Protein AF-A0A0D6LPE7-F1 (afdb_monomer)

InterPro domains:
  IPR005331 Sulfotransferase [PF03567] (15-113)
  IPR007669 Carbohydrate sulfotransferase Chst-1-like [PTHR22900] (16-117)

Secondary structure (DSSP, 8-state):
--HHHHHHHHHS-THHHHTTHHHHGGG-----PPPSHHHHHHHHHHHHHHHHHTT--HHHHHHHHHHHHH---TT--TTSHHHHHHHHHHHH-HHHHHHHHHHSHHHHHHTTPPPP-PPP-

Sequence (121 aa):
MSSVAQLMMEAHTKWQRYCNFKQHLYNYKILRYKEGKDGVAELSHELDAIYRTAHVPEEIRQEIHKELCFGKTYHTTSGTAEMRKAHGILMNNKTLLTTVIRMYYYDFIVFNFTLPVPVSS

Foldseek 3Di:
DDPVLVVLVVPPDPVCPPPVCVVVVVVDDDQDQDDDLCRLVVSLVVVLVVVVVVVPDPVVSVVVSCVSNVDDDPPDPPPDPVVVVVVLVCLQDPVNLVVVCVSCVVVCVSNVNDRDDRDDD

Radius of gyration: 18.21 Å; Cα contacts (8 Å, |Δi|>4): 56; chains: 1; bounding box: 47×33×38 Å

pLDDT: mean 79.91, std 16.77, range [38.09, 98.0]

Structure (mmCIF, N/CA/C/O backbone):
data_AF-A0A0D6LPE7-F1
#
_entry.id   AF-A0A0D6LPE7-F1
#
loop_
_atom_site.group_PDB
_atom_site.id
_atom_site.type_symbol
_atom_site.label_atom_id
_atom_site.label_alt_id
_atom_site.label_comp_id
_atom_site.label_asym_id
_atom_site.label_entity_id
_atom_site.label_seq_id
_atom_site.pdbx_PDB_ins_code
_atom_site.Cartn_x
_atom_site.Cartn_y
_atom_site.Cartn_z
_atom_site.occupancy
_atom_site.B_iso_or_equiv
_atom_site.auth_seq_id
_atom_site.auth_comp_id
_atom_site.auth_asym_id
_atom_site.auth_atom_id
_atom_site.pdbx_PDB_model_num
ATOM 1 N N . MET A 1 1 ? -21.595 18.330 -8.740 1.00 38.09 1 MET A N 1
ATOM 2 C CA . MET A 1 1 ? -20.687 17.366 -8.075 1.00 38.09 1 MET A CA 1
ATOM 3 C C . MET A 1 1 ? -19.962 18.119 -6.967 1.00 38.09 1 MET A C 1
ATOM 5 O O . MET A 1 1 ? -19.494 19.218 -7.221 1.00 38.09 1 MET A O 1
ATOM 9 N N . SER A 1 2 ? -20.031 17.629 -5.726 1.00 40.94 2 SER A N 1
ATOM 10 C CA . SER A 1 2 ? -19.725 18.405 -4.511 1.00 40.94 2 SER A CA 1
ATOM 11 C C . SER A 1 2 ? -18.240 18.783 -4.398 1.00 40.94 2 SER A C 1
ATOM 13 O O . SER A 1 2 ? -17.370 17.913 -4.447 1.00 40.94 2 SER A O 1
ATOM 15 N N . SER A 1 3 ? -17.982 20.080 -4.207 1.00 55.66 3 SER A N 1
ATOM 16 C CA . SER A 1 3 ? -16.666 20.739 -4.099 1.00 55.66 3 SER A CA 1
ATOM 17 C C . SER A 1 3 ? -15.731 20.120 -3.045 1.00 55.66 3 SER A C 1
ATOM 19 O O . SER A 1 3 ? -14.513 20.200 -3.178 1.00 55.66 3 SER A O 1
ATOM 21 N N . VAL A 1 4 ? -16.275 19.434 -2.038 1.00 47.09 4 VAL A N 1
ATOM 22 C CA . VAL A 1 4 ? -15.491 18.816 -0.956 1.00 47.09 4 VAL A CA 1
ATOM 23 C C . VAL A 1 4 ? -14.710 17.586 -1.434 1.00 47.09 4 VAL A C 1
ATOM 25 O O . VAL A 1 4 ? -13.571 17.392 -1.023 1.00 47.09 4 VAL A O 1
ATOM 28 N N . ALA A 1 5 ? -15.273 16.776 -2.337 1.00 46.06 5 ALA A N 1
ATOM 29 C CA . ALA A 1 5 ? -14.571 15.607 -2.880 1.00 46.06 5 ALA A CA 1
ATOM 30 C C . ALA A 1 5 ? -13.408 16.021 -3.796 1.00 46.06 5 ALA A C 1
ATOM 32 O O . ALA A 1 5 ? -12.360 15.383 -3.803 1.00 46.06 5 ALA A O 1
ATOM 33 N N . GLN A 1 6 ? -13.589 17.125 -4.524 1.00 43.84 6 GLN A N 1
ATOM 34 C CA . GLN A 1 6 ? -12.552 17.741 -5.345 1.00 43.84 6 GLN A CA 1
ATOM 35 C C . GLN A 1 6 ? -11.394 18.255 -4.469 1.00 43.84 6 GLN A C 1
ATOM 37 O O . GLN A 1 6 ? -10.243 17.914 -4.715 1.00 43.84 6 GLN A O 1
ATOM 42 N N . LEU A 1 7 ? -11.706 18.981 -3.389 1.00 44.66 7 LEU A N 1
ATOM 43 C CA . LEU A 1 7 ? -10.713 19.512 -2.448 1.00 44.66 7 LEU A CA 1
ATOM 44 C C . LEU A 1 7 ? -9.963 18.415 -1.675 1.00 44.66 7 LEU A C 1
ATOM 46 O O . LEU A 1 7 ? -8.760 18.536 -1.462 1.00 44.66 7 LEU A O 1
ATOM 50 N N . MET A 1 8 ? -10.638 17.326 -1.290 1.00 48.41 8 MET A N 1
ATOM 51 C CA . MET A 1 8 ? -10.003 16.185 -0.611 1.00 48.41 8 MET A CA 1
ATOM 52 C C . MET A 1 8 ? -9.015 15.451 -1.527 1.00 48.41 8 MET A C 1
ATOM 54 O O . MET A 1 8 ? -7.934 15.075 -1.076 1.00 48.41 8 MET A O 1
ATOM 58 N N . MET A 1 9 ? -9.334 15.316 -2.821 1.00 50.06 9 MET A N 1
ATOM 59 C CA . MET A 1 9 ? -8.383 14.788 -3.805 1.00 50.06 9 MET A CA 1
ATOM 60 C C . MET A 1 9 ? -7.234 15.763 -4.091 1.00 50.06 9 MET A C 1
ATOM 62 O O . MET A 1 9 ? -6.113 15.327 -4.310 1.00 50.06 9 MET A O 1
ATOM 66 N N . GLU A 1 10 ? -7.468 17.075 -4.052 1.00 47.72 10 GLU A N 1
ATOM 67 C CA . GLU A 1 10 ? -6.431 18.080 -4.328 1.00 47.72 10 GLU A CA 1
ATOM 68 C C . GLU A 1 10 ? -5.472 18.335 -3.145 1.00 47.72 10 GLU A C 1
ATOM 70 O O . GLU A 1 10 ? -4.356 18.819 -3.366 1.00 47.72 10 GLU A O 1
ATOM 75 N N . ALA A 1 11 ? -5.877 18.011 -1.909 1.00 47.03 11 ALA A N 1
ATOM 76 C CA . ALA A 1 11 ? -5.091 18.222 -0.687 1.00 47.03 11 ALA A CA 1
ATOM 77 C C . ALA A 1 11 ? -4.188 17.031 -0.304 1.00 47.03 11 ALA A C 1
ATOM 79 O O . ALA A 1 11 ? -3.168 17.218 0.364 1.00 47.03 11 ALA A O 1
ATOM 80 N N . HIS A 1 12 ? -4.509 15.812 -0.746 1.00 52.16 12 HIS A N 1
ATOM 81 C CA . HIS A 1 12 ? -3.692 14.631 -0.481 1.00 52.16 12 HIS A CA 1
ATOM 82 C C . HIS A 1 12 ? -2.664 14.419 -1.598 1.00 52.16 12 HIS A C 1
ATOM 84 O O . HIS A 1 12 ? -2.949 13.859 -2.648 1.00 52.16 12 HIS A O 1
ATOM 90 N N . THR A 1 13 ? -1.420 14.797 -1.299 1.00 48.78 13 THR A N 1
ATOM 91 C CA . THR A 1 13 ? -0.170 14.461 -2.004 1.00 48.78 13 THR A CA 1
ATOM 92 C C . THR A 1 13 ? 0.236 15.326 -3.206 1.00 48.78 13 THR A C 1
ATOM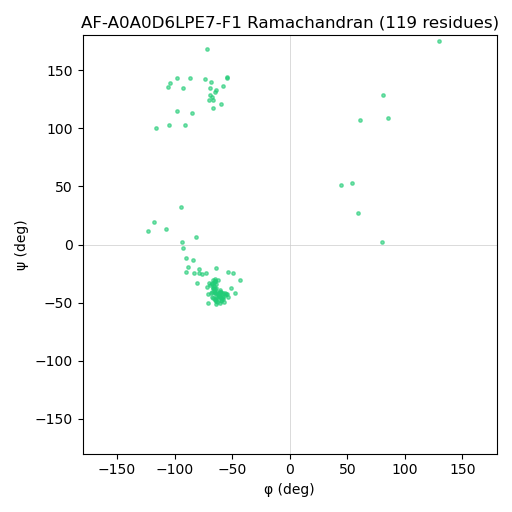 94 O O . THR A 1 13 ? -0.228 15.210 -4.336 1.00 48.78 13 THR A O 1
ATOM 97 N N . LYS A 1 14 ? 1.292 16.110 -2.962 1.00 46.72 14 LYS A N 1
ATOM 98 C CA . LYS A 1 14 ? 2.153 16.796 -3.938 1.00 46.72 14 LYS A CA 1
ATOM 99 C C . LYS A 1 14 ? 2.542 15.912 -5.147 1.00 46.72 14 LYS A C 1
ATOM 101 O O . LYS A 1 14 ? 2.685 16.424 -6.252 1.00 46.72 14 LYS A O 1
ATOM 106 N N . TRP A 1 15 ? 2.641 14.595 -4.956 1.00 48.12 15 TRP A N 1
ATOM 107 C CA . TRP A 1 15 ? 2.985 13.587 -5.968 1.00 48.12 15 TRP A CA 1
ATOM 108 C C . TRP A 1 15 ? 1.963 13.439 -7.103 1.00 48.12 15 TRP A C 1
ATOM 110 O O . TRP A 1 15 ? 2.356 13.154 -8.233 1.00 48.12 15 TRP A O 1
ATOM 120 N N . GLN A 1 16 ? 0.674 13.699 -6.853 1.00 50.59 16 GLN A N 1
ATOM 121 C CA . GLN A 1 16 ? -0.349 13.623 -7.903 1.00 50.59 16 GLN A CA 1
ATOM 122 C C . GLN A 1 16 ? -0.140 14.668 -9.010 1.00 50.59 16 GLN A C 1
ATOM 124 O O . GLN A 1 16 ? -0.461 14.393 -10.168 1.00 50.59 16 GLN A O 1
ATOM 129 N N . ARG A 1 17 ? 0.424 15.842 -8.676 1.00 54.75 17 ARG A N 1
ATOM 130 C CA . ARG A 1 17 ? 0.624 16.957 -9.621 1.00 54.75 17 ARG A CA 1
ATOM 131 C C . ARG A 1 17 ? 1.847 16.798 -10.521 1.00 54.75 17 ARG A C 1
ATOM 133 O O . ARG A 1 17 ? 1.800 17.250 -11.656 1.00 54.75 17 ARG A O 1
ATOM 140 N N . TYR A 1 18 ? 2.931 16.182 -10.045 1.00 58.22 18 TYR A N 1
ATOM 141 C CA . TYR A 1 18 ? 4.175 16.099 -10.827 1.00 58.22 18 TYR A CA 1
ATOM 142 C C . TYR A 1 18 ? 4.144 15.020 -11.912 1.00 58.22 18 TYR A C 1
ATOM 144 O O . TYR A 1 18 ? 4.843 15.153 -12.911 1.00 58.22 18 TYR A O 1
ATOM 152 N N . CYS A 1 19 ? 3.313 13.989 -11.746 1.00 66.25 19 CYS A N 1
ATOM 153 C CA . CYS A 1 19 ? 3.270 12.853 -12.667 1.00 66.25 19 CYS A CA 1
ATOM 154 C C . CYS A 1 19 ? 1.879 12.600 -13.274 1.00 66.25 19 CYS A C 1
ATOM 156 O O . CYS A 1 19 ? 1.660 11.545 -13.866 1.00 66.25 19 CYS A O 1
ATOM 158 N N . ASN A 1 20 ? 0.929 13.537 -13.113 1.00 75.06 20 ASN A N 1
ATOM 159 C CA . ASN A 1 20 ? -0.453 13.422 -13.599 1.00 75.06 20 ASN A CA 1
ATOM 160 C C . ASN A 1 20 ? -1.063 12.035 -13.320 1.00 75.06 20 ASN A C 1
ATOM 162 O O . ASN A 1 20 ? -1.602 11.385 -14.218 1.00 75.06 20 ASN A O 1
ATOM 166 N N . PHE A 1 21 ? -0.981 11.583 -12.062 1.00 77.56 21 PHE A N 1
ATOM 167 C CA . PHE A 1 21 ? -1.344 10.222 -11.638 1.00 77.56 21 PHE A CA 1
ATOM 168 C C . PHE A 1 21 ? -2.700 9.761 -12.192 1.00 77.56 21 PHE A C 1
ATOM 170 O O . PHE A 1 21 ? -2.825 8.653 -12.703 1.00 77.56 21 PHE A O 1
ATOM 177 N N . LYS A 1 22 ? -3.704 10.649 -12.183 1.00 75.81 22 LYS A N 1
ATOM 178 C CA . LYS A 1 22 ? -5.043 10.375 -12.724 1.00 75.81 22 LYS A CA 1
ATOM 179 C C . LYS A 1 22 ? -5.037 10.011 -14.215 1.00 75.81 22 LYS A C 1
ATOM 181 O O . LYS A 1 22 ? -5.792 9.138 -14.624 1.00 75.81 22 LYS A O 1
ATOM 186 N N . GLN A 1 23 ? -4.233 10.695 -15.027 1.00 82.75 23 GLN A N 1
ATOM 187 C CA . GLN A 1 23 ? -4.178 10.484 -16.479 1.00 82.75 23 GLN A CA 1
ATOM 188 C C . GLN A 1 23 ? -3.268 9.316 -16.857 1.00 82.75 23 GLN A C 1
ATOM 190 O O . GLN A 1 23 ? -3.457 8.716 -17.908 1.00 82.75 23 GLN A O 1
ATOM 195 N N . HIS A 1 24 ? -2.305 8.979 -15.998 1.00 85.00 24 HIS A N 1
ATOM 196 C CA . HIS A 1 24 ? -1.283 7.974 -16.277 1.00 85.00 24 HIS A CA 1
ATOM 197 C C . HIS A 1 24 ? -1.325 6.780 -15.329 1.00 85.00 24 HIS A C 1
ATOM 199 O O . HIS A 1 24 ? -0.341 6.056 -15.249 1.00 85.00 24 HIS A O 1
ATOM 205 N N . LEU A 1 25 ? -2.446 6.535 -14.641 1.00 83.75 25 LEU A N 1
ATOM 206 C CA . LEU A 1 25 ? -2.592 5.433 -13.682 1.00 83.75 25 LEU A CA 1
ATOM 207 C C . LEU A 1 25 ? -2.157 4.081 -14.274 1.00 83.75 25 LEU A C 1
ATOM 209 O O . LEU A 1 25 ? -1.512 3.291 -13.596 1.00 83.75 25 LEU A O 1
ATOM 213 N N . TYR A 1 26 ? -2.439 3.849 -15.559 1.00 85.69 26 TYR A N 1
ATOM 214 C CA . TYR A 1 26 ? -2.061 2.633 -16.287 1.00 85.69 26 TYR A CA 1
ATOM 215 C C . TYR A 1 26 ? -0.540 2.421 -16.424 1.00 85.69 26 TYR A C 1
ATOM 217 O O . TYR A 1 26 ? -0.103 1.296 -16.652 1.00 85.69 26 TYR A O 1
ATOM 225 N N . ASN A 1 27 ? 0.267 3.475 -16.268 1.00 86.19 27 ASN A N 1
ATOM 226 C CA . ASN A 1 27 ? 1.730 3.398 -16.278 1.00 86.19 27 ASN A CA 1
ATOM 227 C C . ASN A 1 27 ? 2.312 3.007 -14.913 1.00 86.19 27 ASN A C 1
ATOM 229 O O . ASN A 1 27 ? 3.495 2.686 -14.822 1.00 86.19 27 ASN A O 1
ATOM 233 N N . TYR A 1 28 ? 1.511 3.045 -13.846 1.00 85.56 28 TYR A N 1
ATOM 234 C CA . TYR A 1 28 ? 1.977 2.729 -12.502 1.00 85.56 28 TYR A CA 1
ATOM 235 C C . TYR A 1 28 ? 1.904 1.232 -12.218 1.00 85.56 28 TYR A C 1
ATOM 237 O O . TYR A 1 28 ? 0.951 0.539 -12.576 1.00 85.56 28 TYR A O 1
ATOM 245 N N . LYS A 1 29 ? 2.904 0.744 -11.483 1.00 86.25 29 LYS A N 1
ATOM 246 C CA . LYS A 1 29 ? 2.840 -0.540 -10.784 1.00 86.25 29 LYS A CA 1
ATOM 247 C C . LYS A 1 29 ? 2.465 -0.270 -9.331 1.00 86.25 29 LYS A C 1
ATOM 249 O O . LYS A 1 29 ? 3.212 0.384 -8.610 1.00 86.25 29 LYS A O 1
ATOM 254 N N . ILE A 1 30 ? 1.287 -0.736 -8.926 1.00 85.81 30 ILE A N 1
ATOM 255 C CA . ILE A 1 30 ? 0.811 -0.628 -7.544 1.00 85.81 30 ILE A CA 1
ATOM 256 C C . ILE A 1 30 ? 1.375 -1.816 -6.767 1.00 85.81 30 ILE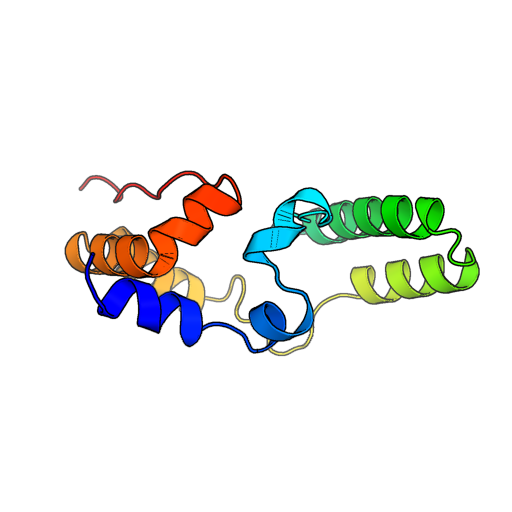 A C 1
ATOM 258 O O . ILE A 1 30 ? 1.003 -2.957 -7.034 1.00 85.81 30 ILE A O 1
ATOM 262 N N . LEU A 1 31 ? 2.258 -1.535 -5.814 1.00 85.50 31 LEU A N 1
ATOM 263 C CA . LEU A 1 31 ? 2.834 -2.524 -4.906 1.00 85.50 31 LEU A CA 1
ATOM 264 C C . LEU A 1 31 ? 1.999 -2.602 -3.631 1.00 85.50 31 LEU A C 1
ATOM 266 O O . LEU A 1 31 ? 1.625 -1.573 -3.063 1.00 85.50 31 LEU A O 1
ATOM 270 N N . ARG A 1 32 ? 1.699 -3.820 -3.175 1.00 81.00 32 ARG A N 1
ATOM 271 C CA . ARG A 1 32 ? 0.877 -4.046 -1.981 1.00 81.00 32 ARG A CA 1
ATOM 272 C C . ARG A 1 32 ? 1.762 -4.476 -0.826 1.00 81.00 32 ARG A C 1
ATOM 274 O O . ARG A 1 32 ? 2.155 -5.632 -0.730 1.00 81.00 32 ARG A O 1
ATOM 281 N N . TYR A 1 33 ? 2.028 -3.546 0.082 1.00 79.69 33 TYR A N 1
ATOM 282 C CA . TYR A 1 33 ? 2.689 -3.887 1.333 1.00 79.69 33 TYR A CA 1
ATOM 283 C C . TYR A 1 33 ? 1.751 -4.711 2.220 1.00 79.69 33 TYR A C 1
ATOM 285 O O . TYR A 1 33 ? 0.616 -4.305 2.480 1.00 79.69 33 TYR A O 1
ATOM 293 N N . LYS A 1 34 ? 2.234 -5.858 2.700 1.00 77.12 34 LYS A N 1
ATOM 294 C CA . LYS A 1 34 ? 1.555 -6.658 3.721 1.00 77.12 34 LYS A CA 1
ATOM 295 C C . LYS A 1 34 ? 2.246 -6.458 5.063 1.00 77.12 34 LYS A C 1
ATOM 297 O O . LYS A 1 34 ? 3.470 -6.435 5.145 1.00 77.12 34 LYS A O 1
ATOM 302 N N . GLU A 1 35 ? 1.462 -6.341 6.128 1.00 69.69 35 GLU A N 1
ATOM 303 C CA . GLU A 1 35 ? 2.016 -6.391 7.479 1.00 69.69 35 GLU A CA 1
ATOM 304 C C . GLU A 1 35 ? 2.418 -7.829 7.836 1.00 69.69 35 GLU A C 1
ATOM 306 O O . GLU A 1 35 ? 1.719 -8.782 7.496 1.00 69.69 35 GLU A O 1
ATOM 311 N N . GLY A 1 36 ? 3.530 -7.989 8.555 1.00 66.94 36 GLY A N 1
ATOM 312 C CA . GLY A 1 36 ? 4.006 -9.291 9.028 1.00 66.94 36 GLY A CA 1
ATOM 313 C C . GLY A 1 36 ? 5.475 -9.537 8.700 1.00 66.94 36 GLY A C 1
ATOM 314 O O . GLY A 1 36 ? 6.121 -8.722 8.045 1.00 66.94 36 GLY A O 1
ATOM 315 N N . LYS A 1 37 ? 6.010 -10.663 9.188 1.00 64.44 37 LYS A N 1
ATOM 316 C CA . LYS A 1 37 ? 7.413 -11.049 8.956 1.00 64.44 37 LYS A CA 1
ATOM 317 C C . LYS A 1 37 ? 7.701 -11.300 7.473 1.00 64.44 37 LYS A C 1
ATOM 319 O O . LYS A 1 37 ? 8.770 -10.936 7.000 1.00 64.44 37 LYS A O 1
ATOM 324 N N . ASP A 1 38 ? 6.717 -11.826 6.750 1.00 72.50 38 ASP A N 1
ATOM 325 C CA . ASP A 1 38 ? 6.877 -12.217 5.347 1.00 72.50 38 ASP A CA 1
ATOM 326 C C . ASP A 1 38 ? 6.585 -11.065 4.372 1.00 72.50 38 ASP A C 1
ATOM 328 O O . ASP A 1 38 ? 7.058 -11.071 3.240 1.00 72.50 38 ASP A O 1
ATOM 332 N N . GLY A 1 39 ? 5.867 -10.024 4.811 1.00 79.38 39 GLY A N 1
ATOM 333 C CA . GLY A 1 39 ? 5.441 -8.927 3.936 1.00 79.38 39 GLY A CA 1
ATOM 334 C C . GLY A 1 39 ? 6.586 -8.062 3.401 1.00 79.38 39 GLY A C 1
ATOM 335 O O . GLY A 1 39 ? 6.511 -7.562 2.281 1.00 79.38 39 GLY A O 1
ATOM 336 N N . VAL A 1 40 ? 7.674 -7.927 4.166 1.00 82.00 40 VAL A N 1
ATOM 337 C CA . VAL A 1 40 ? 8.893 -7.232 3.720 1.00 82.00 40 VAL A CA 1
ATOM 338 C C . VAL A 1 40 ? 9.633 -8.048 2.660 1.00 82.00 40 VAL A C 1
ATOM 340 O O . VAL A 1 40 ? 10.067 -7.488 1.655 1.00 82.00 40 VAL A O 1
ATOM 343 N N . ALA A 1 41 ? 9.740 -9.365 2.856 1.00 82.31 41 ALA A N 1
ATOM 344 C CA . ALA A 1 41 ? 10.382 -10.255 1.895 1.00 82.31 41 ALA A CA 1
ATOM 345 C C . ALA A 1 41 ? 9.595 -10.298 0.576 1.00 82.31 41 ALA A C 1
ATOM 347 O O . ALA A 1 41 ? 10.177 -10.108 -0.491 1.00 82.31 41 ALA A O 1
ATOM 348 N N . GLU A 1 42 ? 8.268 -10.454 0.647 1.00 86.38 42 GLU A N 1
ATOM 349 C CA . GLU A 1 42 ? 7.386 -10.403 -0.525 1.00 86.38 42 GLU A CA 1
ATOM 350 C C . GLU A 1 42 ? 7.529 -9.075 -1.286 1.00 86.38 42 GLU A C 1
ATOM 352 O O . GLU A 1 42 ? 7.770 -9.087 -2.495 1.00 86.38 42 GLU A O 1
ATOM 357 N N . LEU A 1 43 ? 7.469 -7.933 -0.586 1.00 87.69 43 LEU A N 1
ATOM 358 C CA . LEU A 1 43 ? 7.664 -6.616 -1.202 1.00 87.69 43 LEU A CA 1
ATOM 359 C C . LEU A 1 43 ? 9.038 -6.506 -1.870 1.00 87.69 43 LEU A C 1
ATOM 361 O O . LEU A 1 43 ? 9.154 -5.973 -2.975 1.00 87.69 43 LEU A O 1
ATOM 365 N N . SER A 1 44 ? 10.084 -6.999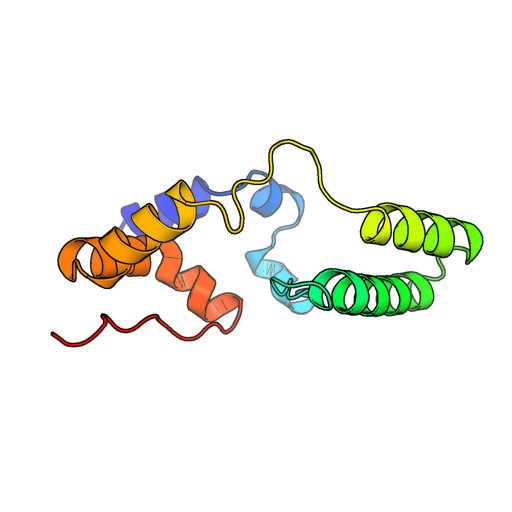 -1.210 1.00 88.75 44 SER A N 1
ATOM 366 C CA . SER A 1 44 ? 11.427 -6.941 -1.766 1.00 88.75 44 SER A CA 1
ATOM 367 C C . SER A 1 44 ? 11.562 -7.769 -3.043 1.00 88.75 44 SER A C 1
ATOM 369 O O . SER A 1 44 ? 12.257 -7.329 -3.958 1.00 88.75 44 SER A O 1
ATOM 371 N N . HIS A 1 45 ? 10.911 -8.930 -3.128 1.00 89.50 45 HIS A N 1
ATOM 372 C CA . HIS A 1 45 ? 10.903 -9.745 -4.342 1.00 89.50 45 HIS A CA 1
ATOM 373 C C . HIS A 1 45 ? 10.139 -9.069 -5.487 1.00 89.50 45 HIS A C 1
ATOM 375 O O . HIS A 1 45 ? 10.604 -9.089 -6.628 1.00 89.50 45 HIS A O 1
ATOM 381 N N . GLU A 1 46 ? 8.997 -8.433 -5.201 1.00 91.44 46 GLU A N 1
ATOM 382 C CA . GLU A 1 46 ? 8.260 -7.662 -6.211 1.00 91.44 46 GLU A CA 1
ATOM 383 C C . GLU A 1 46 ? 9.090 -6.482 -6.740 1.00 91.44 46 GLU A C 1
ATOM 385 O O . GLU A 1 46 ? 9.145 -6.251 -7.952 1.00 91.44 46 GLU A O 1
ATOM 390 N N . LEU A 1 47 ? 9.779 -5.761 -5.850 1.00 92.25 47 LEU A N 1
ATOM 391 C CA . LEU A 1 47 ? 10.655 -4.651 -6.221 1.00 92.25 47 LEU A CA 1
ATOM 392 C C . LEU A 1 47 ? 11.843 -5.105 -7.072 1.00 92.25 47 LEU A C 1
ATOM 394 O O . LEU A 1 47 ? 12.121 -4.476 -8.094 1.00 92.25 47 LEU A O 1
ATOM 398 N N . ASP A 1 48 ? 12.510 -6.202 -6.704 1.00 94.31 48 ASP A N 1
ATOM 399 C CA . ASP A 1 48 ? 13.611 -6.751 -7.503 1.00 94.31 48 ASP A CA 1
ATOM 400 C C . ASP A 1 48 ? 13.153 -7.087 -8.931 1.00 94.31 48 ASP A C 1
ATOM 402 O O . ASP A 1 48 ? 13.792 -6.678 -9.902 1.00 94.31 48 ASP A O 1
ATOM 406 N N . ALA A 1 49 ? 11.989 -7.728 -9.089 1.00 94.00 49 ALA A N 1
ATOM 407 C CA . ALA A 1 49 ? 11.442 -8.048 -10.406 1.00 94.00 49 ALA A CA 1
ATOM 408 C C . ALA A 1 49 ? 11.178 -6.792 -11.263 1.00 94.00 49 ALA A C 1
ATOM 410 O O . ALA A 1 49 ? 11.471 -6.787 -12.468 1.00 94.00 49 ALA A O 1
ATOM 411 N N . ILE A 1 50 ? 10.660 -5.719 -10.653 1.00 93.94 50 ILE A N 1
ATOM 412 C CA . ILE A 1 50 ? 10.440 -4.428 -11.323 1.00 93.94 50 ILE A CA 1
ATOM 413 C C . ILE A 1 50 ? 11.775 -3.817 -11.752 1.00 93.94 50 ILE A C 1
ATOM 415 O O . ILE A 1 50 ? 11.945 -3.467 -12.922 1.00 93.94 50 ILE A O 1
ATOM 419 N N . TYR A 1 51 ? 12.741 -3.723 -10.840 1.00 95.12 51 TYR A N 1
ATOM 420 C CA . TYR A 1 51 ? 14.035 -3.102 -11.118 1.00 95.12 51 TYR A CA 1
ATOM 421 C C . TYR A 1 51 ? 14.869 -3.897 -12.117 1.00 95.12 51 TYR A C 1
ATOM 423 O O . TYR A 1 51 ? 15.543 -3.311 -12.966 1.00 95.12 51 TYR A O 1
ATOM 431 N N . ARG A 1 52 ? 14.770 -5.227 -12.091 1.00 96.44 52 ARG A N 1
ATOM 432 C CA . ARG A 1 52 ? 15.385 -6.098 -13.091 1.00 96.44 52 ARG A CA 1
ATOM 433 C C . ARG A 1 52 ? 14.821 -5.839 -14.485 1.00 96.44 52 ARG A C 1
ATOM 435 O O . ARG A 1 52 ? 15.590 -5.732 -15.433 1.00 96.44 52 ARG A O 1
ATOM 442 N N . THR A 1 53 ? 13.503 -5.672 -14.606 1.00 95.19 53 THR A N 1
ATOM 443 C CA . THR A 1 53 ? 12.846 -5.319 -15.881 1.00 95.19 53 THR A CA 1
ATOM 444 C C . THR A 1 53 ? 13.268 -3.930 -16.373 1.00 95.19 53 THR A C 1
ATOM 446 O O . THR A 1 53 ? 13.380 -3.694 -17.573 1.00 95.19 53 THR A O 1
ATOM 449 N N . ALA A 1 54 ? 13.556 -3.016 -15.445 1.00 94.62 54 ALA A N 1
ATOM 450 C CA . ALA A 1 54 ? 14.095 -1.691 -15.736 1.00 94.62 54 ALA A CA 1
ATOM 451 C C . ALA A 1 54 ? 15.620 -1.674 -15.977 1.00 94.62 54 ALA A C 1
ATOM 453 O O . ALA A 1 54 ? 16.187 -0.597 -16.137 1.00 94.62 54 ALA A O 1
ATOM 454 N N . HIS A 1 55 ? 16.283 -2.837 -16.028 1.00 97.06 55 HIS A N 1
ATOM 455 C CA . HIS A 1 55 ? 17.730 -2.977 -16.241 1.00 97.06 55 HIS A CA 1
ATOM 456 C C . HIS A 1 55 ? 18.604 -2.273 -15.186 1.00 97.06 55 HIS A C 1
ATOM 458 O O . HIS A 1 55 ? 19.747 -1.909 -15.459 1.00 97.06 55 HIS A O 1
ATOM 464 N N . VAL A 1 56 ? 18.098 -2.102 -13.962 1.00 97.06 56 VAL A N 1
ATOM 465 C CA . VAL A 1 56 ? 18.905 -1.615 -12.831 1.00 97.06 56 VAL A CA 1
ATOM 466 C C . VAL A 1 56 ? 19.996 -2.648 -12.527 1.00 97.06 56 VAL A C 1
ATOM 468 O O . VAL A 1 56 ? 19.654 -3.820 -12.441 1.00 97.06 56 VAL A O 1
ATOM 471 N N . PRO A 1 57 ? 21.278 -2.291 -12.346 1.00 98.00 57 PRO A N 1
ATOM 472 C CA . PRO A 1 57 ? 22.339 -3.248 -12.012 1.00 98.00 57 PRO A CA 1
ATOM 473 C C . PRO A 1 57 ? 22.046 -4.104 -10.768 1.00 98.00 57 PRO A C 1
ATOM 475 O O . PRO A 1 57 ? 21.490 -3.610 -9.790 1.00 98.00 57 PRO A O 1
ATOM 478 N N . GLU A 1 58 ? 22.455 -5.378 -10.793 1.00 97.12 58 GLU A N 1
ATOM 479 C CA . GLU A 1 58 ? 22.220 -6.344 -9.702 1.00 97.12 58 GLU A CA 1
ATOM 480 C C . GLU A 1 58 ? 22.754 -5.856 -8.350 1.00 97.12 58 GLU A C 1
ATOM 482 O O . GLU A 1 58 ? 22.046 -5.955 -7.358 1.00 97.12 58 GLU A O 1
ATOM 487 N N . GLU A 1 59 ? 23.949 -5.262 -8.316 1.00 97.25 59 GLU A N 1
ATOM 488 C CA . GLU A 1 59 ? 24.558 -4.719 -7.090 1.00 97.25 59 GLU A CA 1
ATOM 489 C C . GLU A 1 59 ? 23.630 -3.721 -6.376 1.00 97.25 59 GLU A C 1
ATOM 491 O O . GLU A 1 59 ? 23.435 -3.792 -5.164 1.00 97.25 59 GLU A O 1
ATOM 496 N N . ILE A 1 60 ? 22.977 -2.839 -7.141 1.00 96.75 60 ILE A N 1
ATOM 497 C CA . ILE A 1 60 ? 22.031 -1.858 -6.597 1.00 96.75 60 ILE A CA 1
ATOM 498 C C . ILE A 1 60 ? 20.773 -2.561 -6.079 1.00 96.75 60 ILE A C 1
ATOM 500 O O . ILE A 1 60 ? 20.263 -2.214 -5.015 1.00 96.75 60 ILE A O 1
ATOM 504 N N . ARG A 1 61 ? 20.262 -3.561 -6.810 1.00 96.50 61 ARG A N 1
ATOM 505 C CA . ARG A 1 61 ? 19.072 -4.316 -6.385 1.00 96.50 61 ARG A CA 1
ATOM 506 C C . ARG A 1 61 ? 19.330 -5.109 -5.102 1.00 96.50 61 ARG A C 1
ATOM 508 O O . ARG A 1 61 ? 18.464 -5.137 -4.230 1.00 96.50 61 ARG A O 1
ATOM 515 N N . GLN A 1 62 ? 20.522 -5.686 -4.956 1.00 94.88 62 GLN A N 1
ATOM 516 C CA . GLN A 1 62 ? 20.940 -6.404 -3.751 1.00 94.88 62 GLN A CA 1
ATOM 5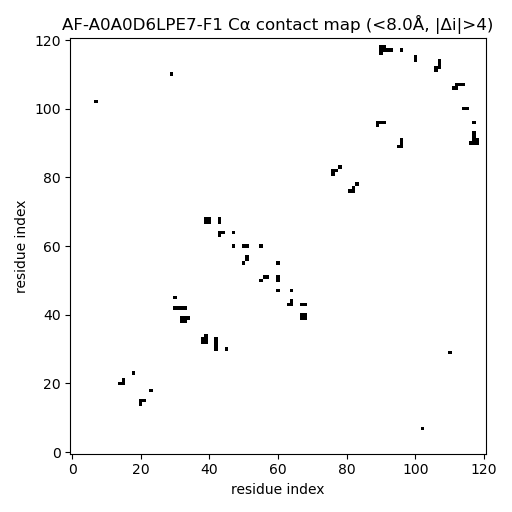17 C C . GLN A 1 62 ? 21.037 -5.481 -2.537 1.00 94.88 62 GLN A C 1
ATOM 519 O O . GLN A 1 62 ? 20.562 -5.849 -1.461 1.00 94.88 62 GLN A O 1
ATOM 524 N N . GLU A 1 63 ? 21.579 -4.272 -2.704 1.00 93.81 63 GLU A N 1
ATOM 525 C CA . GLU A 1 63 ? 21.621 -3.304 -1.607 1.00 93.81 63 GLU A CA 1
ATOM 526 C C . GLU A 1 63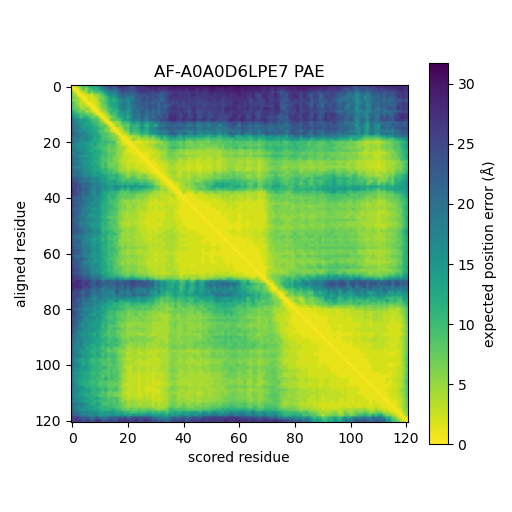 ? 20.206 -2.868 -1.196 1.00 93.81 63 GLU A C 1
ATOM 528 O O . GLU A 1 63 ? 19.888 -2.847 -0.010 1.00 93.81 63 GLU A O 1
ATOM 533 N N . ILE A 1 64 ? 19.304 -2.634 -2.158 1.00 91.44 64 ILE A N 1
ATOM 534 C CA . ILE A 1 64 ? 17.889 -2.338 -1.868 1.00 91.44 64 ILE A CA 1
ATOM 535 C C . ILE A 1 64 ? 17.226 -3.489 -1.098 1.00 91.44 64 ILE A C 1
ATOM 537 O O . ILE A 1 64 ? 16.528 -3.244 -0.114 1.00 91.44 64 ILE A O 1
ATOM 541 N N . HIS A 1 65 ? 17.435 -4.739 -1.523 1.00 90.56 65 HIS A N 1
ATOM 542 C CA . HIS A 1 65 ? 16.906 -5.917 -0.830 1.00 90.56 65 HIS A CA 1
ATOM 543 C C . HIS A 1 65 ? 17.396 -5.984 0.619 1.00 90.56 65 HIS A C 1
ATOM 545 O O . HIS A 1 65 ? 16.602 -6.175 1.542 1.00 90.56 65 HIS A O 1
ATOM 551 N N . LYS A 1 66 ? 18.700 -5.786 0.824 1.00 89.88 66 LYS A N 1
ATOM 552 C CA . LYS A 1 66 ? 19.324 -5.795 2.145 1.00 89.88 66 LYS A CA 1
ATOM 553 C C . LYS A 1 66 ? 18.735 -4.718 3.055 1.00 89.88 66 LYS A C 1
ATOM 555 O O . LYS A 1 66 ? 18.346 -5.039 4.174 1.00 89.88 66 LYS A O 1
ATOM 560 N N . GLU A 1 67 ? 18.603 -3.485 2.572 1.00 87.75 67 GLU A N 1
ATOM 561 C CA . GLU A 1 67 ? 18.055 -2.371 3.357 1.00 87.75 67 GLU A CA 1
ATOM 562 C C . GLU A 1 67 ? 16.571 -2.561 3.701 1.00 87.75 67 GLU A C 1
ATOM 564 O O . GLU A 1 67 ? 16.144 -2.270 4.820 1.00 87.75 67 GLU A O 1
ATOM 569 N N . LEU A 1 68 ? 15.777 -3.120 2.782 1.00 85.31 68 LEU A N 1
ATOM 570 C CA . LEU A 1 68 ? 14.385 -3.476 3.068 1.00 85.31 68 LEU A CA 1
ATOM 571 C C . LEU A 1 68 ? 14.294 -4.548 4.162 1.00 85.31 68 LEU A C 1
ATOM 573 O O . LEU A 1 68 ? 13.506 -4.403 5.099 1.00 85.31 68 LEU A O 1
ATOM 577 N N . CYS A 1 69 ? 15.110 -5.600 4.065 1.00 80.50 69 CYS A N 1
ATOM 578 C CA . CYS A 1 69 ? 15.093 -6.743 4.978 1.00 80.50 69 CYS A CA 1
ATOM 579 C C . CYS A 1 69 ? 15.742 -6.466 6.345 1.00 80.50 69 CYS A C 1
ATOM 581 O O . CYS A 1 69 ? 15.376 -7.122 7.320 1.00 80.50 69 CYS A O 1
ATOM 583 N N . PHE A 1 70 ? 16.673 -5.509 6.447 1.00 78.56 70 PHE A N 1
ATOM 584 C CA . PHE A 1 70 ? 17.372 -5.180 7.698 1.00 78.56 70 PHE A CA 1
ATOM 585 C C . PHE A 1 70 ? 16.418 -4.679 8.798 1.00 78.56 70 PHE A C 1
ATOM 587 O O . PHE A 1 70 ? 16.598 -4.999 9.969 1.00 78.56 70 PHE A O 1
ATOM 594 N N . GLY A 1 71 ? 15.327 -4.017 8.407 1.00 62.00 71 GLY A N 1
ATOM 595 C CA . GLY A 1 71 ? 14.094 -3.986 9.190 1.00 62.00 71 GLY A CA 1
ATOM 596 C C . GLY A 1 71 ? 14.017 -2.989 10.360 1.00 62.00 71 GLY A C 1
ATOM 597 O O . GLY A 1 71 ? 14.795 -2.999 11.305 1.00 62.00 71 GLY A O 1
ATOM 598 N N . LYS A 1 72 ? 12.917 -2.224 10.319 1.00 60.44 72 LYS A N 1
ATOM 599 C CA . LYS A 1 72 ? 12.300 -1.358 11.344 1.00 60.44 72 LYS A CA 1
ATOM 600 C C . LYS A 1 72 ? 13.137 -0.196 11.878 1.00 60.44 72 LYS A C 1
ATOM 602 O O . LYS A 1 72 ? 13.951 -0.315 12.787 1.00 60.44 72 LYS A O 1
ATOM 607 N N . THR A 1 73 ? 12.741 0.999 11.446 1.00 55.78 73 THR A N 1
ATOM 608 C CA . THR A 1 73 ? 12.971 2.206 12.232 1.00 55.78 73 THR A CA 1
ATOM 609 C C . THR A 1 73 ? 12.318 2.048 13.610 1.00 55.78 73 THR A C 1
ATOM 611 O O . THR A 1 73 ? 11.187 1.576 13.744 1.00 55.78 73 THR A O 1
ATOM 614 N N . TYR A 1 74 ? 13.048 2.457 14.646 1.00 54.84 74 TYR A N 1
ATOM 615 C CA . TYR A 1 74 ? 12.657 2.398 16.060 1.00 54.84 74 TYR A CA 1
ATOM 616 C C . TYR A 1 74 ? 11.250 2.970 16.349 1.00 54.84 74 TYR A C 1
ATOM 618 O O . TYR A 1 74 ? 10.585 2.559 17.295 1.00 54.84 74 TYR A O 1
ATOM 626 N N . HIS A 1 75 ? 10.753 3.868 15.496 1.00 58.62 75 HIS A N 1
ATOM 627 C CA . HIS A 1 75 ? 9.473 4.566 15.643 1.00 58.62 75 HIS A CA 1
ATOM 628 C C . HIS A 1 75 ? 8.291 3.907 14.910 1.00 58.62 75 HIS A C 1
ATOM 630 O O . HIS A 1 75 ? 7.386 4.601 14.446 1.00 58.62 75 HIS A O 1
ATOM 636 N N . THR A 1 76 ? 8.265 2.579 14.776 1.00 63.16 76 THR A N 1
ATOM 637 C CA . THR A 1 76 ? 7.104 1.909 14.175 1.00 63.16 76 THR A CA 1
ATOM 638 C C . THR A 1 76 ? 5.885 1.971 15.104 1.00 63.16 76 THR A C 1
ATOM 640 O O . THR A 1 76 ? 5.929 1.542 16.254 1.00 63.16 76 THR A O 1
ATOM 643 N N . THR A 1 77 ? 4.775 2.505 14.597 1.00 66.25 77 THR A N 1
ATOM 644 C CA . THR A 1 77 ? 3.461 2.457 15.259 1.00 66.25 77 THR A CA 1
ATOM 645 C C . THR A 1 77 ? 2.661 1.217 14.848 1.00 66.25 77 THR A C 1
ATOM 647 O O . THR A 1 77 ? 1.666 0.871 15.485 1.00 66.25 77 THR A O 1
ATOM 650 N N . SER A 1 78 ? 3.108 0.493 13.818 1.00 67.19 78 SER A N 1
ATOM 651 C CA . SER A 1 78 ? 2.491 -0.757 13.378 1.00 67.19 78 SER A CA 1
ATOM 652 C C . SER A 1 78 ? 2.648 -1.845 14.440 1.00 67.19 78 SER A C 1
ATOM 654 O O . SER A 1 78 ? 3.750 -2.188 14.871 1.00 67.19 78 SER A O 1
ATOM 656 N N . GLY A 1 79 ? 1.519 -2.414 14.853 1.00 70.12 79 GLY A N 1
ATOM 657 C CA . GLY A 1 79 ? 1.460 -3.499 15.830 1.00 70.12 79 GLY A CA 1
ATOM 658 C C . GLY A 1 79 ? 1.577 -3.061 17.293 1.00 70.12 79 GLY A C 1
ATOM 659 O O . GLY A 1 79 ? 1.535 -3.933 18.166 1.00 70.12 79 GLY A O 1
ATOM 660 N N . THR A 1 80 ? 1.675 -1.760 17.596 1.00 83.50 80 THR A N 1
ATOM 661 C CA . THR A 1 80 ? 1.691 -1.270 18.985 1.00 83.50 80 THR A CA 1
ATOM 662 C C . THR A 1 80 ? 0.316 -1.386 19.653 1.00 83.50 80 THR A C 1
ATOM 664 O O . THR A 1 80 ? -0.701 -1.671 19.009 1.00 83.50 80 THR A O 1
ATOM 667 N N . ALA A 1 81 ? 0.272 -1.199 20.975 1.00 87.62 81 ALA A N 1
ATOM 668 C CA . ALA A 1 81 ? -0.978 -1.229 21.731 1.00 87.62 81 ALA A CA 1
ATOM 669 C C . ALA A 1 81 ? -1.907 -0.067 21.343 1.00 87.62 81 ALA A C 1
ATOM 671 O O . ALA A 1 81 ? -3.123 -0.238 21.266 1.00 87.62 81 ALA A O 1
ATOM 672 N N . GLU A 1 82 ? -1.332 1.093 21.042 1.00 88.69 82 GLU A N 1
ATOM 673 C CA . GLU A 1 82 ? -2.029 2.312 20.641 1.00 88.69 82 GLU A CA 1
ATOM 674 C C . GLU A 1 82 ? -2.702 2.131 19.283 1.00 88.69 82 GLU A C 1
ATOM 676 O O . GLU A 1 82 ? -3.886 2.443 19.152 1.00 88.69 82 GLU A O 1
ATOM 681 N N . MET A 1 83 ? -1.991 1.559 18.300 1.00 87.62 83 MET A N 1
ATOM 682 C CA . MET A 1 83 ? -2.563 1.237 16.990 1.00 87.62 83 MET A CA 1
ATOM 683 C C . MET A 1 83 ? -3.740 0.273 17.138 1.00 87.62 83 MET A C 1
ATOM 685 O O . MET A 1 83 ? -4.830 0.553 16.640 1.00 87.62 83 MET A O 1
ATOM 689 N N . ARG A 1 84 ? -3.568 -0.814 17.904 1.00 90.12 84 ARG A N 1
ATOM 690 C CA . ARG A 1 84 ? -4.640 -1.793 18.154 1.00 90.12 84 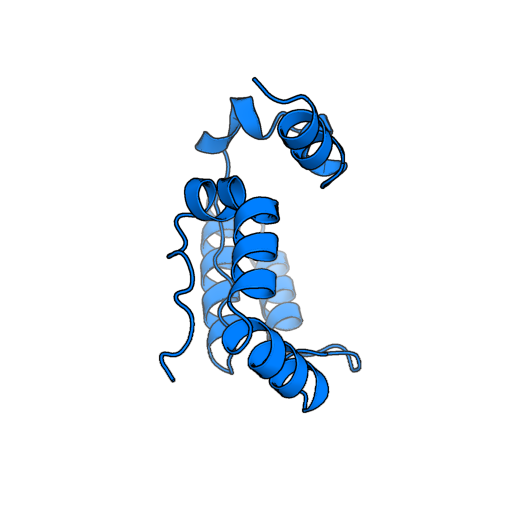ARG A CA 1
ATOM 691 C C . ARG A 1 84 ? -5.854 -1.163 18.839 1.00 90.12 84 ARG A C 1
ATOM 693 O O . ARG A 1 84 ? -6.988 -1.451 18.459 1.00 90.12 84 ARG A O 1
ATOM 700 N N . LYS A 1 85 ? -5.633 -0.266 19.805 1.00 92.81 85 LYS A N 1
ATOM 701 C CA . LYS A 1 85 ? -6.701 0.481 20.483 1.00 92.81 85 LYS A CA 1
ATOM 702 C C . LYS A 1 85 ? -7.439 1.414 19.521 1.00 92.81 85 LYS A C 1
ATOM 704 O O . LYS A 1 85 ? -8.667 1.398 19.492 1.00 92.81 85 LYS A O 1
ATOM 709 N N . ALA A 1 86 ? -6.714 2.199 18.726 1.00 92.19 86 ALA A N 1
ATOM 710 C CA . ALA A 1 86 ? -7.302 3.098 17.735 1.00 92.19 86 ALA A CA 1
ATOM 711 C C . ALA A 1 86 ? -8.105 2.324 16.678 1.00 92.19 86 ALA A C 1
ATOM 713 O O . ALA A 1 86 ? -9.231 2.704 16.360 1.00 92.19 86 ALA A O 1
ATOM 714 N N . HIS A 1 87 ? -7.568 1.196 16.205 1.00 90.81 87 HIS A N 1
ATOM 715 C CA . HIS A 1 87 ? -8.252 0.298 15.280 1.00 90.81 87 HIS A CA 1
ATOM 716 C C . HIS A 1 87 ? -9.555 -0.252 15.877 1.00 90.81 87 HIS A C 1
ATOM 718 O O . HIS A 1 87 ? -10.594 -0.213 15.224 1.00 90.81 87 HIS A O 1
ATOM 724 N N . GLY A 1 88 ? -9.538 -0.689 17.140 1.00 92.81 88 GLY A N 1
ATOM 725 C CA . GLY A 1 88 ? -10.746 -1.137 17.839 1.00 92.81 88 GLY A CA 1
ATOM 726 C C . GLY A 1 88 ? -11.813 -0.043 17.960 1.00 92.81 88 GLY A C 1
ATOM 727 O O . GLY A 1 88 ? -12.984 -0.295 17.690 1.00 92.81 88 GLY A O 1
ATOM 728 N N . ILE A 1 89 ? -11.419 1.189 18.306 1.00 94.38 89 ILE A N 1
ATOM 729 C CA . ILE A 1 89 ? -12.339 2.340 18.368 1.00 94.38 89 ILE A CA 1
ATOM 730 C C . ILE A 1 89 ? -12.959 2.618 16.995 1.00 94.38 89 ILE A C 1
ATOM 732 O O . ILE A 1 89 ? -14.166 2.842 16.902 1.00 94.38 89 ILE A O 1
ATOM 736 N N . LEU A 1 90 ? -12.146 2.588 15.936 1.00 94.62 90 LEU A N 1
ATOM 737 C CA . LEU A 1 90 ? -12.606 2.796 14.567 1.00 94.62 90 LEU A CA 1
ATOM 738 C C . LEU A 1 90 ? -13.633 1.733 14.159 1.00 94.62 90 LEU A C 1
ATOM 740 O O . LEU A 1 90 ? -14.716 2.082 13.700 1.00 94.62 90 LEU A O 1
ATOM 744 N N . MET A 1 91 ? -13.317 0.453 14.363 1.00 94.12 91 MET A N 1
ATOM 745 C CA . MET A 1 91 ? -14.153 -0.658 13.896 1.00 94.12 91 MET A CA 1
ATOM 746 C C . MET A 1 91 ? -15.456 -0.832 14.692 1.00 94.12 91 MET A C 1
ATOM 748 O O . MET A 1 91 ? -16.435 -1.333 14.140 1.00 94.12 91 MET A O 1
ATOM 752 N N . ASN A 1 92 ? -15.498 -0.367 15.945 1.00 94.81 92 ASN A N 1
ATOM 753 C CA . ASN A 1 92 ? -16.684 -0.434 16.811 1.00 94.81 92 ASN A CA 1
ATOM 754 C C . ASN A 1 92 ? -17.575 0.819 16.753 1.00 94.81 92 ASN A C 1
ATOM 756 O O . ASN A 1 92 ? -18.626 0.859 17.389 1.00 94.81 92 ASN A O 1
ATOM 760 N N . ASN A 1 93 ? -17.190 1.859 16.010 1.00 95.12 93 ASN A N 1
ATOM 761 C CA . ASN A 1 93 ? -17.981 3.081 15.883 1.00 95.12 93 ASN A CA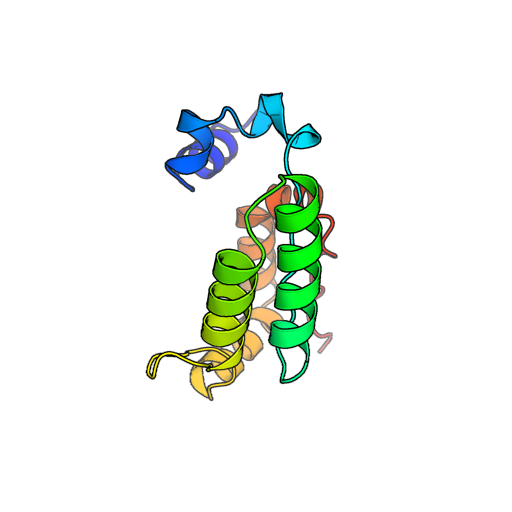 1
ATOM 762 C C . ASN A 1 93 ? -18.442 3.271 14.435 1.00 95.12 93 ASN A C 1
ATOM 764 O O . ASN A 1 93 ? -17.705 3.771 13.587 1.00 95.12 93 ASN A O 1
ATOM 768 N N . LYS A 1 94 ? -19.704 2.919 14.158 1.00 93.81 94 LYS A N 1
ATOM 769 C CA . LYS A 1 94 ? -20.289 2.972 12.808 1.00 93.81 94 LYS A CA 1
ATOM 770 C C . LYS A 1 94 ? -20.193 4.358 12.166 1.00 93.81 94 LYS A C 1
ATOM 772 O O . LYS A 1 94 ? -19.888 4.454 10.977 1.00 93.81 94 LYS A O 1
ATOM 777 N N . THR A 1 95 ? -20.446 5.423 12.925 1.00 94.88 95 THR A N 1
ATOM 778 C CA . THR A 1 95 ? -20.395 6.802 12.415 1.00 94.88 95 THR A CA 1
ATOM 779 C C . THR A 1 95 ? -18.967 7.193 12.051 1.00 94.88 95 THR A C 1
ATOM 781 O O . THR A 1 95 ? -18.730 7.733 10.968 1.00 94.88 95 THR A O 1
ATOM 784 N N . LEU A 1 96 ? -18.008 6.873 12.922 1.00 94.81 96 LEU A N 1
ATOM 785 C CA . LEU A 1 96 ? -16.592 7.138 12.690 1.00 94.81 96 LEU A CA 1
ATOM 786 C C . LEU A 1 96 ? -16.072 6.341 11.488 1.00 94.81 96 LEU A C 1
ATOM 788 O O . LEU A 1 96 ? -15.498 6.932 10.577 1.00 94.81 96 LEU A O 1
ATOM 792 N N . LEU A 1 97 ? -16.350 5.035 11.431 1.00 94.88 97 LEU A N 1
ATOM 793 C CA . LEU A 1 97 ? -15.954 4.173 10.319 1.00 94.88 97 LEU A CA 1
ATOM 794 C C . LEU A 1 97 ? -16.543 4.658 8.992 1.00 94.88 97 LEU A C 1
ATOM 796 O O . LEU A 1 97 ? -15.819 4.802 8.013 1.00 94.88 97 LEU A O 1
ATOM 800 N N . THR A 1 98 ? -17.836 4.991 8.970 1.00 94.19 98 THR A N 1
ATOM 801 C CA . THR A 1 98 ? -18.495 5.538 7.773 1.00 94.19 98 THR A CA 1
ATOM 802 C C . THR A 1 98 ? -17.848 6.848 7.333 1.00 94.19 98 THR A C 1
ATOM 804 O O . THR A 1 98 ? -17.677 7.083 6.139 1.00 94.19 98 THR A O 1
ATOM 807 N N . THR A 1 99 ? -17.468 7.705 8.281 1.00 95.00 99 THR A N 1
ATOM 808 C CA . THR A 1 99 ? -16.787 8.968 7.979 1.00 95.00 99 THR A CA 1
ATOM 809 C C . THR A 1 99 ? -15.433 8.707 7.326 1.00 95.00 99 THR A C 1
ATOM 811 O O . THR A 1 99 ? -15.180 9.231 6.246 1.00 95.00 99 THR A O 1
ATOM 814 N N . VAL A 1 100 ? -14.609 7.829 7.906 1.00 94.12 100 VAL A N 1
ATOM 815 C CA . VAL A 1 100 ? -13.295 7.463 7.352 1.00 94.12 100 VAL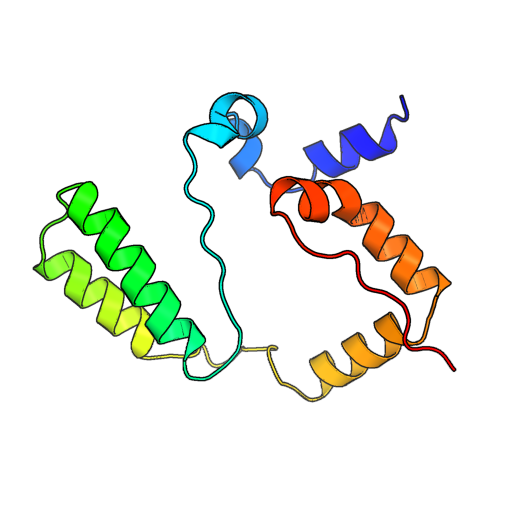 A CA 1
ATOM 816 C C . VAL A 1 100 ? -13.428 6.811 5.974 1.00 94.12 100 VAL A C 1
ATOM 818 O O . VAL A 1 100 ? -12.729 7.210 5.045 1.00 94.12 100 VAL A O 1
ATOM 821 N N . ILE A 1 101 ? -14.371 5.880 5.792 1.00 93.69 101 ILE A N 1
ATOM 822 C CA . ILE A 1 101 ? -14.642 5.265 4.482 1.00 93.69 101 ILE A CA 1
ATOM 823 C C . ILE A 1 101 ? -14.972 6.335 3.439 1.00 93.69 101 ILE A C 1
ATOM 825 O O . ILE A 1 101 ? -14.468 6.277 2.324 1.00 93.69 101 ILE A O 1
ATOM 829 N N . ARG A 1 102 ? -15.791 7.335 3.784 1.00 92.19 102 ARG A N 1
ATOM 830 C CA . ARG A 1 102 ? -16.155 8.413 2.851 1.00 92.19 102 ARG A CA 1
ATOM 831 C C . ARG A 1 102 ? -14.972 9.313 2.505 1.00 92.19 102 ARG A C 1
ATOM 833 O O . ARG A 1 102 ? -14.915 9.785 1.374 1.00 92.19 102 ARG A O 1
ATOM 840 N N . MET A 1 103 ? -14.045 9.534 3.439 1.00 91.75 103 MET A N 1
ATOM 841 C CA . MET A 1 103 ? -12.819 10.298 3.179 1.00 91.75 103 MET A CA 1
ATOM 842 C C . MET A 1 103 ? -11.918 9.589 2.160 1.00 91.75 103 MET A C 1
ATOM 844 O O . MET A 1 103 ? -11.390 10.247 1.271 1.00 91.75 103 MET A O 1
ATOM 848 N N . TYR A 1 104 ? -11.799 8.261 2.254 1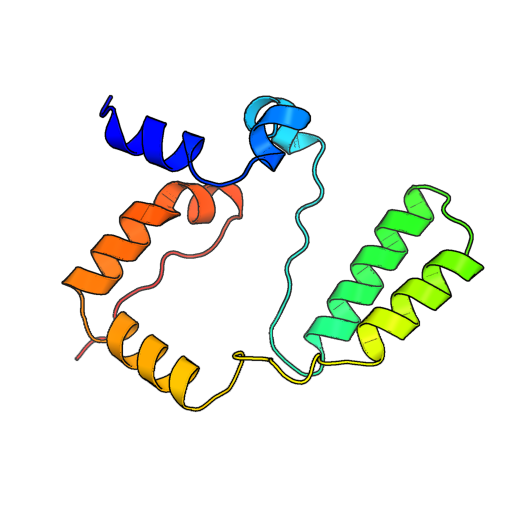.00 90.94 104 TYR A N 1
ATOM 849 C CA . TYR A 1 104 ? -10.871 7.451 1.451 1.00 90.94 104 TYR A CA 1
ATOM 850 C C . TYR A 1 104 ? -11.550 6.603 0.366 1.00 90.94 104 TYR A C 1
ATOM 852 O O . TYR A 1 104 ? -10.933 5.704 -0.197 1.00 90.94 104 TYR A O 1
ATOM 860 N N . TYR A 1 105 ? -12.823 6.858 0.053 1.00 90.94 105 TYR A N 1
ATOM 861 C CA . TYR A 1 105 ? -13.626 5.994 -0.821 1.00 90.94 105 TYR A CA 1
ATOM 862 C C . TYR A 1 105 ? -12.955 5.722 -2.173 1.00 90.94 105 TYR A C 1
ATOM 864 O O . TYR A 1 105 ? -12.892 4.576 -2.610 1.00 90.94 105 TYR A O 1
ATOM 872 N N . TYR A 1 106 ? -12.415 6.759 -2.819 1.00 88.12 106 TYR A N 1
ATOM 873 C CA . TYR A 1 106 ? -11.747 6.602 -4.110 1.00 88.12 106 TYR A CA 1
ATOM 874 C C . TYR A 1 106 ? -10.471 5.770 -4.020 1.00 88.12 106 TYR A C 1
ATOM 876 O O . TYR A 1 106 ? -10.202 5.010 -4.944 1.00 88.12 106 TYR A O 1
ATOM 884 N N . ASP A 1 107 ? -9.738 5.840 -2.911 1.00 87.75 107 ASP A N 1
ATOM 885 C CA . ASP A 1 107 ? -8.530 5.040 -2.714 1.00 87.75 107 ASP A CA 1
ATOM 886 C C . ASP A 1 107 ? -8.881 3.548 -2.641 1.00 87.75 107 ASP A C 1
ATOM 888 O O . ASP A 1 107 ? -8.217 2.728 -3.275 1.00 87.75 107 ASP A O 1
ATOM 892 N N . PHE A 1 108 ? -9.984 3.182 -1.971 1.00 90.56 108 PHE A N 1
ATOM 893 C CA . PHE A 1 108 ? -10.475 1.798 -1.975 1.00 90.56 108 PHE A CA 1
ATOM 894 C C . PHE A 1 108 ? -10.765 1.291 -3.393 1.00 90.56 108 PHE A C 1
ATOM 896 O O . PHE A 1 108 ? -10.396 0.167 -3.729 1.00 90.56 108 PHE A O 1
ATOM 903 N N . ILE A 1 109 ? -11.376 2.125 -4.239 1.00 89.88 109 ILE A N 1
ATOM 904 C CA . ILE A 1 109 ? -11.687 1.761 -5.627 1.00 89.88 109 ILE A CA 1
ATOM 905 C C . ILE A 1 109 ? -10.415 1.678 -6.479 1.00 89.88 109 ILE A C 1
ATOM 907 O O . ILE A 1 109 ? -10.191 0.673 -7.149 1.00 89.88 109 ILE A O 1
ATOM 911 N N . VAL A 1 110 ? -9.566 2.709 -6.442 1.00 87.44 110 VAL A N 1
ATOM 912 C CA . VAL A 1 110 ? -8.352 2.813 -7.269 1.00 87.44 110 VAL A CA 1
ATOM 913 C C . VAL A 1 110 ? -7.360 1.698 -6.946 1.00 87.44 110 VAL A C 1
ATOM 915 O O . VAL A 1 110 ? -6.779 1.113 -7.858 1.00 87.44 110 VAL A O 1
ATOM 918 N N . PHE A 1 111 ? -7.182 1.370 -5.667 1.00 87.56 111 PHE A N 1
ATOM 919 C CA . PHE A 1 111 ? -6.239 0.336 -5.232 1.00 87.56 111 PHE A CA 1
ATOM 920 C C . PHE A 1 111 ? -6.879 -1.051 -5.079 1.00 87.56 111 PHE A C 1
ATOM 922 O O . PHE A 1 111 ? -6.189 -2.015 -4.728 1.00 87.56 111 PHE A O 1
ATOM 929 N N . ASN A 1 112 ? -8.172 -1.174 -5.400 1.00 89.88 112 ASN A N 1
ATOM 930 C CA . ASN A 1 112 ? -8.947 -2.410 -5.338 1.00 89.88 112 ASN A CA 1
ATOM 931 C C . ASN A 1 112 ? -8.865 -3.081 -3.951 1.00 89.88 112 ASN A C 1
ATOM 933 O O . ASN A 1 112 ? -8.474 -4.248 -3.821 1.00 89.88 112 ASN A O 1
ATOM 937 N N . PHE A 1 113 ? -9.174 -2.298 -2.915 1.00 89.56 113 PHE A N 1
ATOM 938 C CA . PHE A 1 113 ? -9.336 -2.755 -1.538 1.00 89.56 113 PHE A CA 1
ATOM 939 C C . PHE A 1 113 ? -10.813 -2.959 -1.208 1.00 89.56 113 PHE A C 1
ATOM 941 O O . PHE A 1 113 ? -11.678 -2.176 -1.601 1.00 89.56 113 PHE A O 1
ATOM 948 N N . THR A 1 114 ? -11.098 -3.986 -0.411 1.00 92.31 114 THR A N 1
ATOM 949 C CA . THR A 1 114 ? -12.442 -4.222 0.117 1.00 92.31 114 THR A CA 1
ATOM 950 C C . THR A 1 114 ? -12.806 -3.140 1.129 1.00 92.31 114 THR A C 1
ATOM 952 O O . THR A 1 114 ? -12.009 -2.811 2.011 1.00 92.31 114 THR A O 1
ATOM 955 N N . LEU A 1 115 ? -14.024 -2.605 1.028 1.00 91.81 115 LEU A N 1
ATOM 956 C CA . LEU A 1 115 ? -14.537 -1.668 2.023 1.00 91.81 115 LEU A CA 1
ATOM 957 C C . LEU A 1 115 ? -14.697 -2.374 3.380 1.00 91.81 115 LEU A C 1
ATOM 959 O O . LEU A 1 115 ? -15.298 -3.451 3.432 1.00 91.81 115 LEU A O 1
ATOM 963 N N . PRO A 1 116 ? -14.195 -1.786 4.479 1.00 91.38 116 PRO A N 1
ATOM 964 C CA . PRO A 1 116 ? -14.329 -2.378 5.799 1.00 91.38 116 PRO A CA 1
ATOM 965 C C . PRO A 1 116 ? -15.789 -2.359 6.256 1.00 91.38 116 PRO A C 1
ATOM 967 O O . PRO A 1 116 ? -16.515 -1.381 6.062 1.00 91.38 116 PRO A O 1
ATOM 970 N N . VAL A 1 117 ? -16.205 -3.448 6.896 1.00 89.38 117 VAL A N 1
ATOM 971 C CA . VAL A 1 117 ? -17.536 -3.605 7.489 1.00 89.38 117 VAL A CA 1
ATOM 972 C C . VAL A 1 117 ? -17.386 -3.481 9.009 1.00 89.38 117 VAL A C 1
ATOM 974 O O . VAL A 1 117 ? -16.440 -4.060 9.549 1.00 89.38 117 VAL A O 1
ATOM 977 N N . PRO A 1 118 ? -18.262 -2.733 9.713 1.00 81.12 118 PRO A N 1
ATOM 978 C CA . PRO A 1 118 ? -18.226 -2.680 11.172 1.00 81.12 118 PRO A CA 1
ATOM 979 C C . PRO A 1 118 ? -18.297 -4.088 11.763 1.00 81.12 118 PRO A C 1
ATOM 981 O O . PRO A 1 118 ? -19.031 -4.934 11.245 1.00 81.12 118 PRO A O 1
ATOM 984 N N . VAL A 1 119 ? -17.593 -4.329 12.869 1.00 80.19 119 VAL A N 1
ATOM 985 C CA . VAL A 1 119 ? -17.766 -5.584 13.608 1.00 80.19 119 VAL A CA 1
ATOM 986 C C . VAL A 1 119 ? -19.178 -5.558 14.187 1.00 80.19 119 VAL A C 1
ATOM 988 O O . VAL A 1 119 ? -19.526 -4.639 14.931 1.00 80.19 119 VAL A O 1
ATOM 991 N N . SER A 1 120 ? -20.030 -6.497 13.774 1.00 63.50 120 SER A N 1
ATOM 992 C CA . SER A 1 120 ? -21.393 -6.597 14.294 1.00 63.50 120 SER A CA 1
ATOM 993 C C . SER A 1 120 ? -21.335 -6.824 15.801 1.00 63.50 120 SER A C 1
ATOM 995 O O . SER A 1 120 ? -20.729 -7.798 16.250 1.00 63.50 120 SER A O 1
ATOM 997 N N . SER A 1 121 ? -21.938 -5.899 16.544 1.00 52.97 121 SER A N 1
ATOM 998 C CA . SER A 1 121 ? -22.341 -6.094 17.939 1.00 52.97 121 SER A CA 1
ATOM 999 C C . SER A 1 121 ? -23.457 -7.125 18.024 1.00 52.97 121 SER A C 1
ATOM 1001 O O . SER A 1 121 ? -24.350 -7.061 17.147 1.00 52.97 121 SER A O 1
#

Organism: NCBI:txid53326

Mean predicted aligned error: 9.58 Å

Solvent-accessible surface area (backbone atoms only — not comparable to full-atom values): 7526 Å² total; per-residue (Å²): 132,68,69,65,63,56,49,56,61,71,69,62,56,80,66,47,72,81,62,43,41,88,86,41,51,88,78,58,83,88,80,78,83,47,88,64,88,60,22,48,56,53,43,40,54,54,50,44,56,53,38,53,76,69,66,51,57,65,72,60,48,51,51,51,40,49,62,58,65,68,58,78,68,92,81,64,57,79,88,36,72,65,46,54,50,52,50,50,56,39,42,68,29,65,68,59,37,54,50,54,47,65,74,45,46,65,56,33,63,76,71,70,48,82,83,87,74,64,65,83,127